Protein AF-A0A238W1Q4-F1 (afdb_monomer_lite)

pLDDT: mean 74.27, std 14.25, range [44.47, 96.88]

Radius of gyration: 39.52 Å; chains: 1; bounding box: 69×30×122 Å

InterPro domains:
  IPR012859 Archaeal Type IV pilin, N-terminal [PF07790] (13-54)
  IPR013373 Flagellin/pilin, N-terminal site, archaea [TIGR02537] (11-41)

Structure (mmCIF, N/CA/C/O backbone):
data_AF-A0A238W1Q4-F1
#
_entry.id   AF-A0A238W1Q4-F1
#
loop_
_atom_site.group_PDB
_atom_site.id
_atom_site.type_symbol
_atom_site.label_atom_id
_atom_site.label_alt_id
_atom_site.label_comp_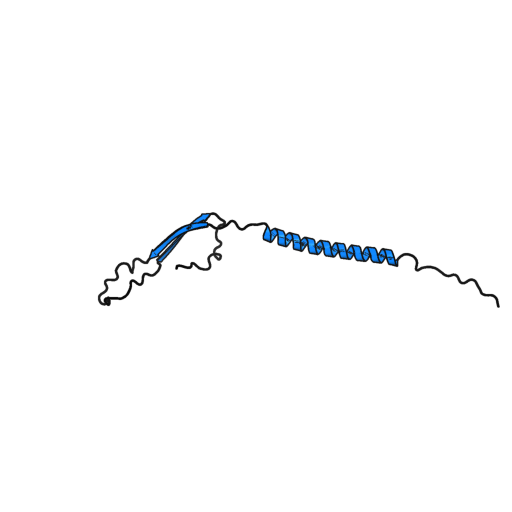id
_atom_site.label_asym_id
_atom_site.label_entity_id
_atom_site.label_seq_id
_atom_site.pdbx_PDB_ins_code
_atom_site.Cartn_x
_atom_site.Cartn_y
_atom_site.Cartn_z
_atom_site.occupancy
_atom_site.B_iso_or_equiv
_atom_site.auth_seq_id
_atom_site.auth_comp_id
_atom_site.auth_asym_id
_atom_site.auth_atom_id
_atom_site.pdbx_PDB_model_num
ATOM 1 N N . MET A 1 1 ? -23.598 -17.312 85.178 1.00 49.50 1 MET A N 1
ATOM 2 C CA . MET A 1 1 ? -23.216 -17.465 83.757 1.00 49.50 1 MET A CA 1
ATOM 3 C C . MET A 1 1 ? -24.444 -17.155 82.913 1.00 49.50 1 MET A C 1
ATOM 5 O O . MET A 1 1 ? -25.411 -17.890 83.015 1.00 49.50 1 MET A O 1
ATOM 9 N N . GLY A 1 2 ? -24.457 -16.057 82.158 1.00 44.47 2 GLY A N 1
ATOM 10 C CA . GLY A 1 2 ? -25.593 -15.692 81.303 1.00 44.47 2 GLY A CA 1
ATOM 11 C C . GLY A 1 2 ? -25.128 -14.697 80.251 1.00 44.47 2 GLY A C 1
ATOM 12 O O . GLY A 1 2 ? -24.835 -13.554 80.582 1.00 44.47 2 GLY A O 1
ATOM 13 N N . GLY A 1 3 ? -24.934 -15.182 79.024 1.00 51.56 3 GLY A N 1
ATOM 14 C CA . GLY A 1 3 ? -24.316 -14.443 77.928 1.00 51.56 3 GLY A CA 1
ATOM 15 C C . GLY A 1 3 ? -25.168 -13.269 77.454 1.00 51.56 3 GLY A C 1
ATOM 16 O O . GLY A 1 3 ? -26.359 -13.422 77.197 1.00 51.56 3 GLY A O 1
ATOM 17 N N . GLY A 1 4 ? -24.532 -12.104 77.325 1.00 63.72 4 GLY A N 1
ATOM 18 C CA . GLY A 1 4 ? -25.142 -10.916 76.738 1.00 63.72 4 GLY A CA 1
ATOM 19 C C . GLY A 1 4 ? -25.364 -11.060 75.223 1.00 63.72 4 GLY A C 1
ATOM 20 O O . GLY A 1 4 ? -24.638 -11.811 74.559 1.00 63.72 4 GLY A O 1
ATOM 21 N N . PRO A 1 5 ? -26.353 -10.344 74.662 1.00 66.75 5 PRO A N 1
ATOM 22 C CA . PRO A 1 5 ? -26.666 -10.391 73.240 1.00 66.75 5 PRO A CA 1
ATOM 23 C C . PRO A 1 5 ? -25.498 -9.839 72.414 1.00 66.75 5 PRO A C 1
ATOM 25 O O . PRO A 1 5 ? -25.102 -8.683 72.550 1.00 66.75 5 PRO A O 1
ATOM 28 N N . ARG A 1 6 ? -24.935 -10.683 71.542 1.00 65.69 6 ARG A N 1
ATOM 29 C CA . ARG A 1 6 ? -23.941 -10.271 70.547 1.00 65.69 6 ARG A CA 1
ATOM 30 C C . ARG A 1 6 ? -24.669 -9.640 69.368 1.00 65.69 6 ARG A C 1
ATOM 32 O O . ARG A 1 6 ? -25.258 -10.342 68.550 1.00 65.69 6 ARG A O 1
ATOM 39 N N . THR A 1 7 ? -24.614 -8.320 69.271 1.00 61.69 7 THR A N 1
ATOM 40 C CA . THR A 1 7 ? -25.055 -7.580 68.088 1.00 61.69 7 THR A CA 1
ATOM 41 C C . THR A 1 7 ? -24.075 -7.865 66.948 1.00 61.69 7 THR A C 1
ATOM 43 O O . THR A 1 7 ? -23.029 -7.234 66.829 1.00 61.69 7 THR A O 1
ATOM 46 N N . LEU A 1 8 ? -24.374 -8.869 66.124 1.00 62.44 8 LEU A N 1
ATOM 47 C CA . LEU A 1 8 ? -23.644 -9.125 64.884 1.00 62.44 8 LEU A CA 1
ATOM 48 C C . LEU A 1 8 ? -24.096 -8.098 63.841 1.00 62.44 8 LEU A C 1
ATOM 50 O O . LEU A 1 8 ? -25.065 -8.314 63.113 1.00 62.44 8 LEU A O 1
ATOM 54 N N . THR A 1 9 ? -23.414 -6.957 63.773 1.00 59.41 9 THR A N 1
ATOM 55 C CA . THR A 1 9 ? -23.556 -6.010 62.660 1.00 59.41 9 THR A CA 1
ATOM 56 C C . THR A 1 9 ? -23.048 -6.673 61.378 1.00 59.41 9 THR A C 1
ATOM 58 O O . THR A 1 9 ? -21.861 -6.633 61.077 1.00 59.41 9 THR A O 1
ATOM 61 N N . ASN A 1 10 ? -23.950 -7.309 60.624 1.00 61.78 10 ASN A N 1
ATOM 62 C CA . ASN A 1 10 ? -23.725 -7.737 59.240 1.00 61.78 10 ASN A CA 1
ATOM 63 C C . ASN A 1 10 ? -23.521 -6.493 58.359 1.00 61.78 10 ASN A C 1
ATOM 65 O O . ASN A 1 10 ? -24.475 -6.008 57.755 1.00 61.78 10 ASN A O 1
ATOM 69 N N . ARG A 1 11 ? -22.300 -5.950 58.305 1.00 57.62 11 ARG A N 1
ATOM 70 C CA . ARG A 1 11 ? -21.954 -4.824 57.418 1.00 57.62 11 ARG A CA 1
ATOM 71 C C . ARG A 1 11 ? -21.215 -5.213 56.135 1.00 57.62 11 ARG A C 1
ATOM 73 O O . ARG A 1 11 ? -20.918 -4.326 55.351 1.00 57.62 11 ARG A O 1
ATOM 80 N N . ASP A 1 12 ? -21.055 -6.504 55.849 1.00 58.03 12 ASP A N 1
ATOM 81 C CA . ASP A 1 12 ? -20.311 -6.962 54.660 1.00 58.03 12 ASP A CA 1
ATOM 82 C C . ASP A 1 12 ? -21.192 -7.585 53.560 1.00 58.03 12 ASP A C 1
ATOM 84 O O . ASP A 1 12 ? -20.710 -8.295 52.678 1.00 58.03 12 ASP A O 1
ATOM 88 N N . ARG A 1 13 ? -22.513 -7.355 53.583 1.00 61.66 13 ARG A N 1
ATOM 89 C CA . ARG A 1 13 ? -23.443 -7.947 52.606 1.00 61.66 13 ARG A CA 1
ATOM 90 C C . ARG A 1 13 ? -23.702 -7.001 51.428 1.00 61.66 13 ARG A C 1
ATOM 92 O O . ARG A 1 13 ? -24.446 -6.040 51.571 1.00 61.66 13 ARG A O 1
ATOM 99 N N . GLY A 1 14 ? -23.142 -7.329 50.258 1.00 57.50 14 GLY A N 1
ATOM 100 C CA . GLY A 1 14 ? -23.684 -6.925 48.947 1.00 57.50 14 GLY A CA 1
ATOM 101 C C . GLY A 1 14 ? -22.738 -6.207 47.979 1.00 57.50 14 GLY A C 1
ATOM 102 O O . GLY A 1 14 ? -23.065 -6.089 46.803 1.00 57.50 14 GLY A O 1
ATOM 103 N N . VAL A 1 15 ? -21.569 -5.747 48.430 1.00 59.34 15 VAL A N 1
ATOM 104 C CA . VAL A 1 15 ? -20.703 -4.872 47.611 1.00 59.34 15 VAL A CA 1
ATOM 105 C C . VAL A 1 15 ? -19.752 -5.668 46.702 1.00 59.34 15 VAL A C 1
ATOM 107 O O . VAL A 1 15 ? -19.426 -5.227 45.604 1.00 59.34 15 VAL A O 1
ATOM 110 N N . THR A 1 16 ? -19.355 -6.877 47.101 1.00 68.94 16 THR A N 1
ATOM 111 C CA . THR A 1 16 ? -18.359 -7.691 46.381 1.00 68.94 16 THR A CA 1
ATOM 112 C C . THR A 1 16 ? -18.773 -8.144 44.972 1.00 68.94 16 THR A C 1
ATOM 114 O O . THR A 1 16 ? -17.937 -8.034 44.075 1.00 68.94 16 THR A O 1
ATOM 117 N N . PRO A 1 17 ? -20.018 -8.590 44.696 1.00 82.44 17 PRO A N 1
ATOM 118 C CA . PRO A 1 17 ? -20.380 -9.036 43.349 1.00 82.44 17 PRO A CA 1
ATOM 119 C C . PRO A 1 17 ? -20.565 -7.857 42.389 1.00 82.44 17 PRO A C 1
ATOM 121 O O . PRO A 1 17 ? -20.114 -7.902 41.249 1.00 82.44 17 PRO A O 1
ATOM 124 N N . VAL A 1 18 ? -21.199 -6.781 42.864 1.00 87.62 18 VAL A N 1
ATOM 125 C CA . VAL A 1 18 ? -21.520 -5.605 42.044 1.00 87.62 18 VAL A CA 1
ATOM 126 C C . VAL A 1 18 ? -20.246 -4.885 41.612 1.00 87.62 18 VAL A C 1
ATOM 128 O O . VAL A 1 18 ? -20.095 -4.561 40.438 1.00 87.62 18 VAL A O 1
ATOM 131 N N . VAL A 1 19 ? -19.295 -4.694 42.530 1.00 87.06 19 VAL A N 1
ATOM 132 C CA . VAL A 1 19 ? -18.008 -4.060 42.209 1.00 87.06 19 VAL A CA 1
ATOM 133 C C . VAL A 1 19 ? -17.204 -4.900 41.215 1.00 87.06 19 VAL A C 1
ATOM 135 O O . VAL A 1 19 ? -16.625 -4.344 40.285 1.00 87.06 19 VAL A O 1
ATOM 138 N N . GLY A 1 20 ? -17.214 -6.230 41.352 1.00 89.31 20 GLY A N 1
ATOM 139 C CA . GLY A 1 20 ? -16.550 -7.124 40.400 1.00 89.31 20 GLY A CA 1
ATOM 140 C C . GLY A 1 20 ? -17.125 -7.021 38.985 1.00 89.31 20 GLY A C 1
ATOM 141 O O . GLY A 1 20 ? -16.371 -6.935 38.019 1.00 89.31 20 GLY A O 1
ATOM 142 N N . ILE A 1 21 ? -18.454 -6.958 38.860 1.00 93.12 21 ILE A N 1
ATOM 143 C CA . ILE A 1 21 ? -19.125 -6.801 37.561 1.00 93.12 21 ILE A CA 1
ATOM 144 C C . ILE A 1 21 ? -18.772 -5.454 36.930 1.00 93.12 21 ILE A C 1
ATOM 146 O O . ILE A 1 21 ? -18.387 -5.415 35.765 1.00 93.12 21 ILE A O 1
ATOM 150 N N . VAL A 1 22 ? -18.855 -4.359 37.692 1.00 93.38 22 VAL A N 1
ATOM 151 C CA . VAL A 1 22 ? -18.529 -3.016 37.183 1.00 93.38 22 VAL A CA 1
ATOM 152 C C . VAL A 1 22 ? -17.081 -2.951 36.699 1.00 93.38 22 VAL A C 1
ATOM 154 O O . VAL A 1 22 ? -16.821 -2.402 35.631 1.00 93.38 22 VAL A O 1
ATOM 157 N N . LEU A 1 23 ? -16.148 -3.557 37.437 1.00 94.56 23 LEU A N 1
ATOM 158 C CA . LEU A 1 23 ? -14.743 -3.612 37.046 1.00 94.56 23 LEU A CA 1
ATOM 159 C C . LEU A 1 23 ? -14.542 -4.384 35.733 1.00 94.56 23 LEU A C 1
ATOM 161 O O . LEU A 1 23 ? -13.864 -3.891 34.836 1.00 94.56 23 LEU A O 1
ATOM 165 N N . ILE A 1 24 ? -15.147 -5.568 35.598 1.00 96.50 24 ILE A N 1
ATOM 166 C CA . ILE A 1 24 ? -15.035 -6.376 34.375 1.00 96.50 24 ILE A CA 1
ATOM 167 C C . ILE A 1 24 ? -15.638 -5.635 33.182 1.00 96.50 24 ILE A C 1
ATOM 169 O O . ILE A 1 24 ? -15.011 -5.573 32.129 1.00 96.50 24 ILE A O 1
ATOM 173 N N . VAL A 1 25 ? -16.818 -5.031 33.344 1.00 96.62 25 VAL A N 1
ATOM 174 C CA . VAL A 1 25 ? -17.461 -4.249 32.279 1.00 96.62 25 VAL A CA 1
ATOM 175 C C . VAL A 1 25 ? -16.574 -3.080 31.860 1.00 96.62 25 VAL A C 1
ATOM 177 O O . VAL A 1 25 ? -16.369 -2.880 30.667 1.00 96.62 25 VAL A O 1
ATOM 180 N N . ALA A 1 26 ? -15.993 -2.351 32.815 1.00 96.56 26 ALA A N 1
ATOM 181 C CA . ALA A 1 26 ? -15.087 -1.248 32.511 1.00 96.56 26 ALA A CA 1
ATOM 182 C C . ALA A 1 26 ? -13.867 -1.715 31.700 1.00 96.56 26 ALA A C 1
ATOM 184 O O . ALA A 1 26 ? -13.526 -1.097 30.694 1.00 96.56 26 ALA A O 1
ATOM 185 N N . ILE A 1 27 ? -13.250 -2.836 32.087 1.00 96.19 27 ILE A N 1
ATOM 186 C CA . ILE A 1 27 ? -12.115 -3.417 31.356 1.00 96.19 27 ILE A CA 1
ATOM 187 C C . ILE A 1 27 ? -12.533 -3.822 29.940 1.00 96.19 27 ILE A C 1
ATOM 189 O O . ILE A 1 27 ? -11.852 -3.477 28.979 1.00 96.19 27 ILE A O 1
ATOM 193 N N . VAL A 1 28 ? -13.663 -4.518 29.796 1.00 96.88 28 VAL A N 1
ATOM 194 C CA . VAL A 1 28 ? -14.173 -4.961 28.491 1.00 96.88 28 VAL A CA 1
ATOM 195 C C . VAL A 1 28 ? -14.448 -3.773 27.572 1.00 96.88 28 VAL A C 1
ATOM 197 O O . VAL A 1 28 ? -14.086 -3.825 26.402 1.00 96.88 28 VAL A O 1
ATOM 200 N N . VAL A 1 29 ? -15.029 -2.688 28.090 1.00 96.31 29 VAL A N 1
ATOM 201 C CA . VAL A 1 29 ? -15.290 -1.467 27.312 1.00 96.31 29 VAL A CA 1
ATOM 202 C C . VAL A 1 29 ? -13.987 -0.830 26.827 1.00 96.31 29 VAL A C 1
ATOM 204 O O . VAL A 1 29 ? -13.889 -0.475 25.654 1.00 96.31 29 VAL A O 1
ATOM 207 N N . VAL A 1 30 ? -12.972 -0.726 27.691 1.00 95.31 30 VAL A N 1
ATOM 208 C CA . VAL A 1 30 ? -11.659 -0.182 27.303 1.00 95.31 30 VAL A CA 1
ATOM 209 C C . VAL A 1 30 ? -11.002 -1.059 26.237 1.00 95.31 30 VAL A C 1
ATOM 211 O O . VAL A 1 30 ? -10.549 -0.543 25.219 1.00 95.31 30 VAL A O 1
ATOM 214 N N . LEU A 1 31 ? -11.004 -2.382 26.421 1.00 95.12 31 LEU A N 1
ATOM 215 C CA . LEU A 1 31 ? -10.448 -3.313 25.438 1.00 95.12 31 LEU A CA 1
ATOM 216 C C . LEU A 1 31 ? -11.180 -3.217 24.094 1.00 95.12 31 LEU A C 1
ATOM 218 O O . LEU A 1 31 ? -10.533 -3.083 23.058 1.00 95.12 31 LEU A O 1
ATOM 222 N N . ALA A 1 32 ? -12.514 -3.207 24.097 1.00 93.44 32 ALA A N 1
ATOM 223 C CA . ALA A 1 32 ? -13.311 -3.067 22.881 1.00 93.44 32 ALA A CA 1
ATOM 224 C C . ALA A 1 32 ? -13.010 -1.756 22.140 1.00 93.44 32 ALA A C 1
ATOM 226 O O . ALA A 1 32 ? -12.869 -1.768 20.917 1.00 93.44 32 ALA A O 1
ATOM 227 N N . ALA A 1 33 ? -12.845 -0.645 22.865 1.00 90.19 33 ALA A N 1
ATOM 228 C CA . ALA A 1 33 ? -12.462 0.633 22.272 1.00 90.19 33 ALA A CA 1
ATOM 229 C C . ALA A 1 33 ? -11.076 0.560 21.609 1.00 90.19 33 ALA A C 1
ATOM 231 O O . ALA A 1 33 ? -10.924 0.991 20.470 1.00 90.19 33 ALA A O 1
ATOM 232 N N . THR A 1 34 ? -10.085 -0.045 22.273 1.00 90.12 34 THR A N 1
ATOM 233 C CA . THR A 1 34 ? -8.730 -0.179 21.705 1.00 90.12 34 THR A CA 1
ATOM 234 C C . THR A 1 34 ? -8.687 -1.079 20.473 1.00 90.12 34 THR A C 1
ATOM 236 O O . THR A 1 34 ? -8.053 -0.727 19.483 1.00 90.12 34 THR A O 1
ATOM 239 N N . VAL A 1 35 ? -9.403 -2.209 20.496 1.00 88.06 35 VAL A N 1
ATOM 240 C CA . VAL A 1 35 ? -9.472 -3.132 19.356 1.00 88.06 35 VAL A CA 1
ATOM 241 C C . VAL A 1 35 ? -10.207 -2.490 18.183 1.00 88.06 35 VAL A C 1
ATOM 243 O O . VAL A 1 35 ? -9.785 -2.665 17.047 1.00 88.06 35 VAL A O 1
ATOM 246 N N . SER A 1 36 ? -11.261 -1.711 18.450 1.00 80.12 36 SER A N 1
ATOM 247 C CA . SER A 1 36 ? -12.000 -0.999 17.401 1.00 80.12 36 SER A CA 1
ATOM 248 C C . SER A 1 36 ? -11.095 -0.029 16.647 1.00 80.12 36 SER A C 1
ATOM 250 O O . SER A 1 36 ? -11.075 -0.066 15.425 1.00 80.12 36 SER A O 1
ATOM 252 N N . VAL A 1 37 ? -10.307 0.788 17.356 1.00 78.81 37 VAL A N 1
ATOM 253 C CA . VAL A 1 37 ? -9.387 1.751 16.723 1.00 78.81 37 VAL A CA 1
ATOM 254 C C . VAL A 1 37 ? -8.385 1.046 15.808 1.00 78.81 37 VAL A C 1
ATOM 256 O O . VAL A 1 37 ? -8.238 1.449 14.664 1.00 78.81 37 VAL A O 1
ATOM 259 N N . VAL A 1 38 ? -7.763 -0.044 16.271 1.00 74.62 38 VAL A N 1
ATOM 260 C CA . VAL A 1 38 ? -6.803 -0.813 15.458 1.00 74.62 38 VAL A CA 1
ATOM 261 C C . VAL A 1 38 ? -7.472 -1.438 14.234 1.00 74.62 38 VAL A C 1
ATOM 263 O O . VAL A 1 38 ? -6.886 -1.466 13.159 1.00 74.62 38 VAL A O 1
ATOM 266 N N . PHE A 1 39 ? -8.697 -1.947 14.379 1.00 74.62 39 PHE A N 1
ATOM 267 C CA . PHE A 1 39 ? -9.400 -2.582 13.269 1.00 74.62 39 PHE A CA 1
ATOM 268 C C . PHE A 1 39 ? -9.791 -1.573 12.185 1.00 74.62 39 PHE A C 1
ATOM 270 O O . PHE A 1 39 ? -9.627 -1.885 11.013 1.00 74.62 39 PHE A O 1
ATOM 277 N N . PHE A 1 40 ? -10.260 -0.380 12.575 1.00 74.00 40 PHE A N 1
ATOM 278 C CA . PHE A 1 40 ? -10.603 0.691 11.634 1.00 74.00 40 PHE A CA 1
ATOM 279 C C . PHE A 1 40 ? -9.376 1.200 10.867 1.00 74.00 40 PHE A C 1
ATOM 281 O O . PHE A 1 40 ? -9.445 1.311 9.647 1.0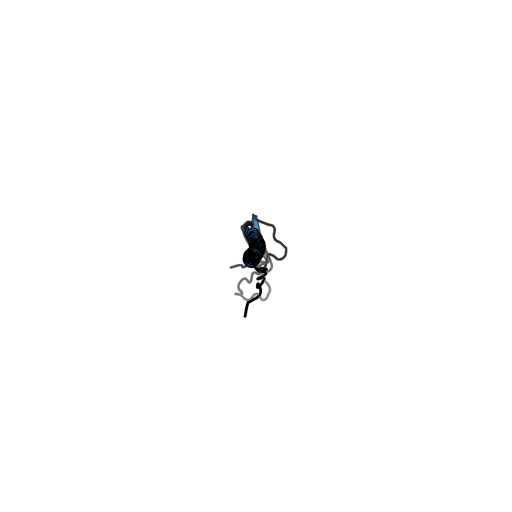0 74.00 40 PHE A O 1
ATOM 288 N N . ASP A 1 41 ? -8.250 1.396 11.555 1.00 68.94 41 ASP A N 1
ATOM 289 C CA . ASP A 1 41 ? -6.987 1.849 10.952 1.00 68.94 41 ASP A CA 1
ATOM 290 C C . ASP A 1 41 ? -6.461 0.834 9.916 1.00 68.94 41 ASP A C 1
ATOM 292 O O . ASP A 1 41 ? -6.126 1.180 8.786 1.00 68.94 41 ASP A O 1
ATOM 296 N N . VAL A 1 42 ? -6.501 -0.461 10.257 1.00 67.12 42 VAL A N 1
ATOM 297 C CA . VAL A 1 42 ? -6.107 -1.546 9.342 1.00 67.12 42 VAL A CA 1
ATOM 298 C C . VAL A 1 42 ? -7.062 -1.662 8.153 1.00 67.12 42 VAL A C 1
ATOM 300 O O . VAL A 1 42 ? -6.620 -1.936 7.040 1.00 67.12 42 VAL A O 1
ATOM 303 N N . THR A 1 43 ? -8.371 -1.481 8.346 1.00 65.06 43 THR A N 1
ATOM 304 C CA . THR A 1 43 ? -9.298 -1.484 7.207 1.00 65.06 43 THR A CA 1
ATOM 305 C C . THR A 1 43 ? -9.098 -0.286 6.295 1.00 65.06 43 THR A C 1
ATOM 307 O O . THR A 1 43 ? -9.193 -0.476 5.088 1.00 65.06 43 THR A O 1
ATOM 310 N N . ASP A 1 44 ? -8.795 0.901 6.816 1.00 62.53 44 ASP A N 1
ATOM 311 C CA . ASP A 1 44 ? -8.548 2.082 5.983 1.00 62.53 44 ASP A CA 1
ATOM 312 C C . ASP A 1 44 ? -7.271 1.905 5.141 1.00 62.53 44 ASP A C 1
ATOM 314 O O . ASP A 1 44 ? -7.284 2.187 3.944 1.00 62.53 44 ASP A O 1
ATOM 318 N N . GLU A 1 45 ? -6.211 1.314 5.704 1.00 61.25 45 GLU A N 1
ATOM 319 C CA . GLU A 1 45 ?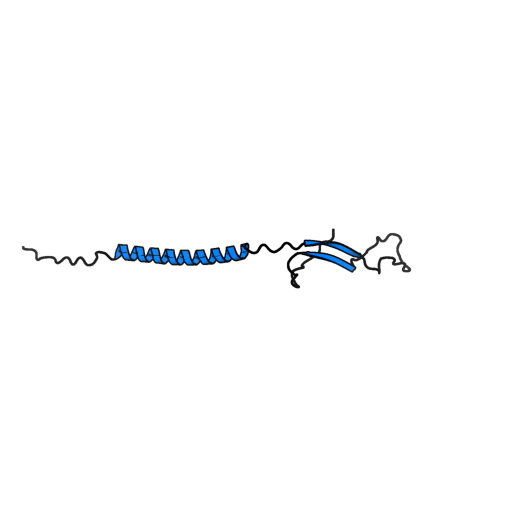 -4.973 0.999 4.970 1.00 61.25 45 GLU A CA 1
ATOM 320 C C . GLU A 1 45 ? -5.166 -0.094 3.895 1.00 61.25 45 GLU A C 1
ATOM 322 O O . GLU A 1 45 ? -4.467 -0.117 2.883 1.00 61.25 45 GLU A O 1
ATOM 327 N N . LEU A 1 46 ? -6.142 -0.990 4.078 1.00 64.75 46 LEU A N 1
ATOM 328 C CA . LEU A 1 46 ? -6.457 -2.068 3.131 1.00 64.75 46 LEU A CA 1
ATOM 329 C C . LEU A 1 46 ? -7.541 -1.704 2.100 1.00 64.75 46 LEU A C 1
ATOM 331 O O . LEU A 1 46 ? -7.722 -2.449 1.133 1.00 64.75 46 LEU A O 1
ATOM 335 N N . THR A 1 47 ? -8.297 -0.622 2.311 1.00 59.06 47 THR A N 1
ATOM 336 C CA . THR A 1 47 ? -9.498 -0.299 1.513 1.00 59.06 47 THR A CA 1
ATOM 337 C C . THR A 1 47 ? -9.196 0.506 0.257 1.00 59.06 47 THR A C 1
ATOM 339 O O . THR A 1 47 ? -10.032 0.510 -0.642 1.00 59.06 47 THR A O 1
ATOM 342 N N . GLU A 1 48 ? -8.020 1.119 0.126 1.00 60.34 48 GLU A N 1
ATOM 343 C CA . GLU A 1 48 ? -7.646 1.798 -1.115 1.00 60.34 48 GLU A CA 1
ATOM 344 C C . GLU A 1 48 ? -6.826 0.838 -1.998 1.00 60.34 48 GLU A C 1
ATOM 346 O O . GLU A 1 48 ? -5.606 0.723 -1.826 1.00 60.34 48 GLU A O 1
ATOM 351 N N . PRO A 1 49 ? -7.446 0.097 -2.942 1.00 59.78 49 PRO A N 1
ATOM 352 C CA . PRO A 1 49 ? -6.677 -0.550 -3.986 1.00 59.78 49 PRO A CA 1
ATOM 353 C C . PRO A 1 49 ? -5.969 0.559 -4.761 1.00 59.78 49 PRO A C 1
ATOM 355 O O . PRO A 1 49 ? -6.599 1.285 -5.525 1.00 59.78 49 PRO A O 1
ATOM 358 N N . GLN A 1 50 ? -4.659 0.692 -4.546 1.00 65.06 50 GLN A N 1
ATOM 359 C CA . GLN A 1 50 ? -3.796 1.536 -5.365 1.00 65.06 50 GLN A CA 1
ATOM 360 C C . GLN A 1 50 ? -4.107 1.219 -6.831 1.00 65.06 50 GLN A C 1
ATOM 362 O O . GLN A 1 50 ? -3.911 0.080 -7.271 1.00 65.06 50 GLN A O 1
ATOM 367 N N . GLU A 1 51 ? -4.665 2.189 -7.559 1.00 71.44 51 GLU A N 1
ATOM 368 C CA . GLU A 1 51 ? -5.013 2.000 -8.964 1.00 71.44 51 GLU A CA 1
ATOM 369 C C . GLU A 1 51 ? -3.770 1.488 -9.711 1.00 71.44 51 GLU A C 1
ATOM 371 O O . GLU A 1 51 ? -2.700 2.105 -9.623 1.00 71.44 51 GLU A O 1
ATOM 376 N N . PRO A 1 52 ? -3.861 0.344 -10.415 1.00 76.38 52 PRO A N 1
ATOM 377 C CA . PRO A 1 52 ? -2.698 -0.239 -11.057 1.00 76.38 52 PRO A CA 1
ATOM 378 C C . PRO A 1 52 ? -2.173 0.718 -12.124 1.00 76.38 52 PRO A C 1
ATOM 380 O O . PRO A 1 52 ? -2.886 1.063 -13.071 1.00 76.38 52 PRO A O 1
ATOM 383 N N . ARG A 1 53 ? -0.907 1.113 -11.965 1.00 85.50 53 ARG A N 1
ATOM 384 C CA . ARG A 1 53 ? -0.162 1.892 -12.953 1.00 85.50 53 ARG A CA 1
ATOM 385 C C . ARG A 1 53 ? 0.122 1.007 -14.160 1.00 85.50 53 ARG A C 1
ATOM 387 O O . ARG A 1 53 ? 0.727 -0.056 -14.018 1.00 85.50 53 ARG A O 1
ATOM 394 N N . VAL A 1 54 ? -0.320 1.442 -15.335 1.00 86.75 54 VAL A N 1
ATOM 395 C CA . VAL A 1 54 ? -0.116 0.716 -16.593 1.00 86.75 54 VAL A CA 1
ATOM 396 C C . VAL A 1 54 ? 0.806 1.521 -17.491 1.00 86.75 54 VAL A C 1
ATOM 398 O O . VAL A 1 54 ? 0.587 2.709 -17.737 1.00 86.75 54 VAL A O 1
ATOM 401 N N . PHE A 1 55 ? 1.838 0.839 -17.977 1.00 87.56 55 PHE A N 1
ATOM 402 C CA . PHE A 1 55 ? 2.726 1.343 -19.008 1.00 87.56 55 PHE A CA 1
ATOM 403 C C . PHE A 1 55 ? 2.439 0.602 -20.309 1.00 87.56 55 PHE A C 1
ATOM 405 O O . PHE A 1 55 ? 2.337 -0.626 -20.308 1.00 87.56 55 PHE A O 1
ATOM 412 N N . GLY A 1 56 ? 2.313 1.362 -21.390 1.00 86.44 56 GLY A N 1
ATOM 413 C CA . GLY A 1 56 ? 2.208 0.844 -22.746 1.00 86.44 56 GLY A CA 1
ATOM 414 C C . GLY A 1 56 ? 3.591 0.575 -23.334 1.00 86.44 56 GLY A C 1
ATOM 415 O O . GLY A 1 56 ? 4.470 0.001 -22.688 1.00 86.44 56 GLY A O 1
ATOM 416 N N . ASP A 1 57 ? 3.799 1.031 -24.565 1.00 89.56 57 ASP A N 1
ATOM 417 C CA . ASP A 1 57 ? 5.060 0.834 -25.276 1.00 89.56 57 ASP A CA 1
ATOM 418 C C . ASP A 1 57 ? 6.250 1.525 -24.587 1.00 89.56 57 ASP A C 1
ATOM 420 O O . ASP A 1 57 ? 6.143 2.641 -24.056 1.00 89.56 57 ASP A O 1
ATOM 424 N N . ALA A 1 58 ? 7.404 0.856 -24.658 1.00 8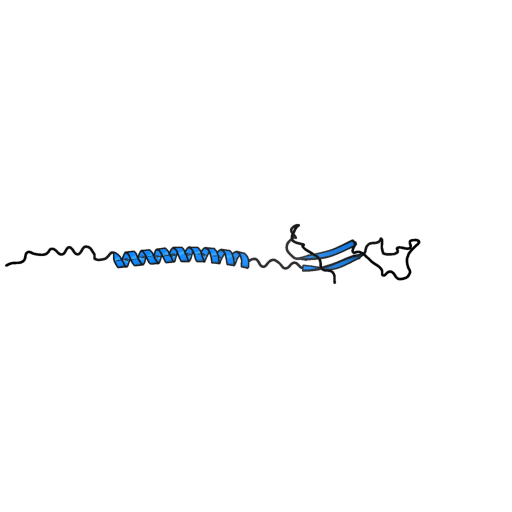7.19 58 ALA A N 1
ATOM 425 C CA . ALA A 1 58 ? 8.697 1.373 -24.233 1.00 87.19 58 ALA A CA 1
ATOM 426 C C . ALA A 1 58 ? 9.619 1.567 -25.446 1.00 87.19 58 ALA A C 1
ATOM 428 O O . ALA A 1 58 ? 9.819 0.653 -26.246 1.00 87.19 58 ALA A O 1
ATOM 429 N N . GLU A 1 59 ? 10.212 2.752 -25.558 1.00 86.94 59 GLU A N 1
ATOM 430 C CA . GLU A 1 59 ? 11.211 3.098 -26.566 1.00 86.94 59 GLU A CA 1
ATOM 431 C C . GLU A 1 59 ? 12.558 3.340 -25.875 1.00 86.94 59 GLU A C 1
ATOM 433 O O . GLU A 1 59 ? 12.657 4.145 -24.948 1.00 86.94 59 GLU A O 1
ATOM 438 N N . VAL A 1 60 ? 13.608 2.670 -26.351 1.00 84.12 60 VAL A N 1
ATOM 439 C CA . VAL A 1 60 ? 14.991 2.920 -25.930 1.00 84.12 60 VAL A CA 1
ATOM 440 C C . VAL A 1 60 ? 15.743 3.534 -27.103 1.00 84.12 60 VAL A C 1
ATOM 442 O O . VAL A 1 60 ? 15.905 2.905 -28.148 1.00 84.12 60 VAL A O 1
ATOM 445 N N . VAL A 1 61 ? 16.201 4.770 -26.927 1.00 82.19 61 VAL A N 1
ATOM 446 C CA . VAL A 1 61 ? 17.027 5.492 -27.891 1.00 82.19 61 VAL A CA 1
ATOM 447 C C . VAL A 1 61 ? 18.481 5.411 -27.458 1.00 82.19 61 VAL A C 1
ATOM 449 O O . VAL A 1 61 ? 18.834 5.787 -26.341 1.00 82.19 61 VAL A O 1
ATOM 452 N N . LEU A 1 62 ? 19.321 4.933 -28.372 1.00 78.94 62 LEU A N 1
ATOM 453 C CA . LEU A 1 62 ? 20.770 4.900 -28.206 1.00 78.94 62 LEU A CA 1
ATOM 454 C C . LEU A 1 62 ? 21.398 6.208 -28.709 1.00 78.94 62 LEU A C 1
ATOM 456 O O . LEU A 1 62 ? 20.943 6.763 -29.729 1.00 78.94 62 LEU A O 1
ATOM 460 N N . GLY A 1 63 ? 22.443 6.658 -28.009 1.00 68.06 63 GLY A N 1
ATOM 461 C CA . GLY A 1 63 ? 23.190 7.883 -28.299 1.00 68.06 63 GLY A CA 1
ATOM 462 C C . GLY A 1 63 ? 23.634 7.981 -29.759 1.00 68.06 63 GLY A C 1
ATOM 463 O O . GLY A 1 63 ? 23.938 6.986 -30.426 1.00 68.06 63 GLY A O 1
ATOM 464 N N . ALA A 1 64 ? 23.608 9.195 -30.308 1.00 60.94 64 ALA A N 1
ATOM 465 C CA . ALA A 1 64 ? 23.966 9.455 -31.704 1.00 60.94 64 ALA A CA 1
ATOM 466 C C . ALA A 1 64 ? 25.486 9.370 -31.937 1.00 60.94 64 ALA A C 1
ATOM 468 O O . ALA A 1 64 ? 25.925 8.985 -33.022 1.00 60.94 64 ALA A O 1
ATOM 469 N N . GLU A 1 65 ? 26.271 9.672 -30.906 1.00 58.19 65 GLU A N 1
ATOM 470 C CA . GLU A 1 65 ? 27.733 9.614 -30.824 1.00 58.19 65 GLU A CA 1
ATOM 471 C C . GLU A 1 65 ? 28.326 8.230 -31.135 1.00 58.19 65 GLU A C 1
ATOM 473 O O . GLU A 1 65 ? 29.499 8.140 -31.501 1.00 58.19 65 GLU A O 1
ATOM 478 N N . HIS A 1 66 ? 27.511 7.172 -31.100 1.00 52.50 66 HIS A N 1
ATOM 479 C CA . HIS A 1 66 ? 27.926 5.798 -31.386 1.00 52.50 66 HIS A CA 1
ATOM 480 C C . HIS A 1 66 ? 27.315 5.192 -32.659 1.00 52.50 66 HIS A C 1
ATOM 482 O O . HIS A 1 66 ? 27.607 4.046 -32.977 1.00 52.50 66 HIS A O 1
ATOM 488 N N . ARG A 1 67 ? 26.528 5.941 -33.452 1.00 54.75 67 ARG A N 1
ATOM 489 C CA . ARG A 1 67 ? 25.991 5.423 -34.736 1.00 54.75 67 ARG A CA 1
ATOM 490 C C . ARG A 1 67 ? 27.003 5.427 -35.886 1.00 54.75 67 ARG A C 1
ATOM 492 O O . ARG A 1 67 ? 26.737 4.830 -36.924 1.00 54.75 67 ARG A O 1
ATOM 499 N N . SER A 1 68 ? 28.150 6.080 -35.705 1.00 59.28 68 SER A N 1
ATOM 500 C CA . SER A 1 68 ? 29.357 5.908 -36.523 1.00 59.28 68 SER A CA 1
ATOM 501 C C . SER A 1 68 ? 30.504 6.716 -35.905 1.00 59.28 68 SER A C 1
ATOM 503 O O . SER A 1 68 ? 30.649 7.907 -36.198 1.00 59.28 68 SER A O 1
ATOM 505 N N . TRP A 1 69 ? 31.330 6.110 -35.052 1.00 49.28 69 TRP A N 1
ATOM 506 C CA . TRP A 1 69 ? 32.622 6.715 -34.723 1.00 49.28 69 TRP A CA 1
ATOM 507 C C . TRP A 1 69 ? 33.677 6.229 -35.723 1.00 49.28 69 TRP A C 1
ATOM 509 O O . TRP A 1 69 ? 34.259 5.165 -35.565 1.00 49.28 69 TRP A O 1
ATOM 519 N N . ASN A 1 70 ? 33.929 7.028 -36.764 1.00 57.41 70 ASN A N 1
ATOM 520 C CA . ASN A 1 70 ? 34.946 6.750 -37.789 1.00 57.41 70 ASN A CA 1
ATOM 521 C C . ASN A 1 70 ? 36.235 7.557 -37.518 1.00 57.41 70 ASN A C 1
ATOM 523 O O . ASN A 1 70 ? 36.763 8.225 -38.409 1.00 57.41 70 ASN A O 1
ATOM 527 N N . GLY A 1 71 ? 36.693 7.591 -36.262 1.00 61.12 71 GLY A N 1
ATOM 528 C CA . GLY A 1 71 ? 37.928 8.274 -35.865 1.00 61.12 71 GLY A CA 1
ATOM 529 C C . GLY A 1 71 ? 39.189 7.478 -36.228 1.00 61.12 71 GLY A C 1
ATOM 530 O O . GLY A 1 71 ? 39.152 6.256 -36.279 1.00 61.12 71 GLY A O 1
ATOM 531 N N . TRP A 1 72 ? 40.303 8.185 -36.451 1.00 54.25 72 TRP A N 1
ATOM 532 C CA . TRP A 1 72 ? 41.593 7.731 -37.021 1.00 54.25 72 TRP A CA 1
ATOM 533 C C . TRP A 1 72 ? 42.272 6.473 -36.439 1.00 54.25 72 TRP A C 1
ATOM 535 O O . TRP A 1 72 ? 43.220 5.997 -37.054 1.00 54.25 72 TRP A O 1
ATOM 545 N N . ASP A 1 73 ? 41.793 5.943 -35.314 1.00 58.38 73 ASP A N 1
ATOM 546 C CA . ASP A 1 73 ? 42.339 4.770 -34.611 1.00 58.38 73 ASP A CA 1
ATOM 547 C C . ASP A 1 73 ? 41.242 3.735 -34.273 1.00 58.38 73 ASP A C 1
ATOM 549 O O . ASP A 1 73 ? 41.379 2.953 -33.334 1.00 58.38 73 ASP A O 1
ATOM 553 N N . ALA A 1 74 ? 40.124 3.732 -35.014 1.00 59.84 74 ALA A N 1
ATOM 554 C CA . ALA A 1 74 ? 39.068 2.734 -34.858 1.00 59.84 74 ALA A CA 1
ATOM 555 C C . ALA A 1 74 ? 39.641 1.326 -35.098 1.00 59.84 74 ALA A C 1
ATOM 557 O O . ALA A 1 74 ? 39.881 0.915 -36.235 1.00 59.84 74 ALA A O 1
ATOM 558 N N . ALA A 1 75 ? 39.893 0.596 -34.012 1.00 54.88 75 ALA A N 1
ATOM 559 C CA . ALA A 1 75 ? 40.324 -0.785 -34.074 1.00 54.88 75 ALA A CA 1
ATOM 560 C C . ALA A 1 75 ? 39.202 -1.617 -34.708 1.00 54.88 75 ALA A C 1
ATOM 562 O O . ALA A 1 75 ? 38.069 -1.629 -34.221 1.00 54.88 75 ALA A O 1
ATOM 563 N N . GLU A 1 76 ? 39.507 -2.313 -35.805 1.00 53.19 76 GLU A N 1
ATOM 564 C CA . GLU A 1 76 ? 38.576 -3.255 -36.420 1.00 53.19 76 GLU A CA 1
ATOM 565 C C . GLU A 1 76 ? 38.155 -4.306 -35.379 1.00 53.19 76 GLU A C 1
ATOM 567 O O . GLU A 1 76 ? 38.958 -5.144 -34.965 1.00 53.19 76 GLU A O 1
ATOM 572 N N . GLY A 1 77 ? 36.895 -4.254 -34.941 1.00 54.94 77 GLY A N 1
ATOM 573 C CA . GLY A 1 77 ? 36.303 -5.276 -34.076 1.00 54.94 77 GLY A CA 1
ATOM 574 C C . GLY A 1 77 ? 35.900 -4.839 -32.668 1.00 54.94 77 GLY A C 1
ATOM 575 O O . GLY A 1 77 ? 35.526 -5.707 -31.878 1.00 54.94 77 GLY A O 1
ATOM 576 N N . GLU A 1 78 ? 35.923 -3.548 -32.325 1.00 56.16 78 GLU A N 1
ATOM 577 C CA . GLU A 1 78 ? 35.203 -3.114 -31.124 1.00 56.16 78 GLU A CA 1
ATOM 578 C C . GLU A 1 78 ? 33.685 -3.208 -31.357 1.00 56.16 78 GLU A C 1
ATOM 580 O O . GLU A 1 78 ? 33.186 -2.669 -32.345 1.00 56.16 78 GLU A O 1
ATOM 585 N N . PRO A 1 79 ? 32.937 -3.932 -30.499 1.00 57.59 79 PRO A N 1
ATOM 586 C CA . PRO A 1 79 ? 31.488 -4.013 -30.631 1.00 57.59 79 PRO A CA 1
ATOM 587 C C . PRO A 1 79 ? 30.884 -2.623 -30.423 1.00 57.59 79 PRO A C 1
ATOM 589 O O . PRO A 1 79 ? 31.396 -1.865 -29.599 1.00 57.59 79 PRO A O 1
ATOM 592 N N . ASP A 1 80 ? 29.787 -2.316 -31.121 1.00 59.62 80 ASP A N 1
ATOM 593 C CA . ASP A 1 80 ? 29.005 -1.096 -30.900 1.00 59.62 80 ASP A CA 1
ATOM 594 C C . ASP A 1 80 ? 28.667 -0.967 -29.408 1.00 59.62 80 ASP A C 1
ATOM 596 O O . ASP A 1 80 ? 27.790 -1.652 -28.877 1.00 59.62 80 ASP A O 1
ATOM 600 N N . ARG A 1 81 ? 29.395 -0.099 -28.701 1.00 58.62 81 ARG A N 1
ATOM 601 C CA . ARG A 1 81 ? 29.108 0.253 -27.309 1.00 58.62 81 ARG A CA 1
ATOM 602 C C . ARG A 1 81 ? 28.126 1.417 -27.323 1.00 58.62 81 ARG A C 1
ATOM 604 O O . ARG A 1 81 ? 28.499 2.535 -26.999 1.00 58.62 81 ARG A O 1
ATOM 611 N N . GLY A 1 82 ? 26.899 1.158 -27.770 1.00 61.56 82 GLY A N 1
ATOM 612 C CA . GLY A 1 82 ? 25.821 2.136 -27.668 1.00 61.56 82 GLY A CA 1
ATOM 613 C C . GLY A 1 82 ? 25.457 2.332 -26.201 1.00 61.56 82 GLY A C 1
ATOM 614 O O . GLY A 1 82 ? 24.997 1.392 -25.552 1.00 61.56 82 GLY A O 1
ATOM 615 N N . ASP A 1 83 ? 25.685 3.525 -25.668 1.00 71.00 83 ASP A N 1
ATOM 616 C CA . ASP A 1 83 ? 25.069 3.942 -24.420 1.00 71.00 83 ASP A CA 1
ATOM 617 C C . ASP A 1 83 ? 23.596 4.314 -24.655 1.00 71.00 83 ASP A C 1
ATOM 619 O O . ASP A 1 83 ? 23.148 4.625 -25.766 1.00 71.00 83 ASP A O 1
ATOM 623 N N . VAL A 1 84 ? 22.799 4.181 -23.596 1.00 75.69 84 VAL A N 1
ATOM 624 C CA . VAL A 1 84 ? 21.381 4.541 -23.621 1.00 75.69 84 VAL A CA 1
ATOM 625 C C . VAL A 1 84 ? 21.274 6.042 -23.382 1.00 75.69 84 VAL A C 1
ATOM 627 O O . VAL A 1 84 ? 21.632 6.512 -22.306 1.00 75.69 84 VAL A O 1
ATOM 630 N N . ASP A 1 85 ? 20.748 6.768 -24.365 1.00 78.06 85 ASP A N 1
ATOM 631 C CA . ASP A 1 85 ? 20.553 8.221 -24.303 1.00 78.06 85 ASP A CA 1
ATOM 632 C C . ASP A 1 85 ? 19.174 8.568 -23.726 1.00 78.06 85 ASP A C 1
ATOM 634 O O . ASP A 1 85 ? 19.045 9.387 -22.817 1.00 78.06 85 ASP A O 1
ATOM 638 N N . ALA A 1 86 ? 18.122 7.879 -24.182 1.00 83.88 86 ALA A N 1
ATOM 639 C CA . ALA A 1 86 ? 16.781 8.072 -23.642 1.00 83.88 86 ALA A CA 1
ATOM 640 C C . ALA A 1 86 ? 16.009 6.761 -23.507 1.00 83.88 86 ALA A C 1
ATOM 642 O O . ALA A 1 86 ? 16.008 5.923 -24.405 1.00 83.88 86 ALA A O 1
ATOM 643 N N . VAL A 1 87 ? 15.268 6.631 -22.408 1.00 84.75 87 VAL A N 1
ATOM 644 C CA . VAL A 1 87 ? 14.223 5.617 -22.245 1.00 84.75 87 VAL A CA 1
ATOM 645 C C . VAL A 1 87 ? 12.894 6.346 -22.116 1.00 84.75 87 VAL A C 1
ATOM 647 O O . VAL A 1 87 ? 12.715 7.155 -21.207 1.00 84.75 87 VAL A O 1
ATOM 650 N N . ARG A 1 88 ? 11.964 6.080 -23.034 1.00 88.12 88 ARG A N 1
ATOM 651 C CA . ARG A 1 88 ? 10.595 6.599 -22.986 1.00 88.12 88 ARG A CA 1
ATOM 652 C C . ARG A 1 88 ? 9.649 5.457 -22.668 1.00 88.12 88 ARG A C 1
ATOM 654 O O . ARG A 1 88 ? 9.660 4.443 -23.356 1.00 88.12 88 ARG A O 1
ATOM 661 N N . LEU A 1 89 ? 8.824 5.637 -21.643 1.00 87.88 89 LEU A N 1
ATOM 662 C CA . LEU A 1 89 ? 7.722 4.735 -21.327 1.00 87.88 89 LEU A CA 1
ATOM 663 C C . LEU A 1 89 ? 6.412 5.500 -21.474 1.00 87.88 89 LEU A C 1
ATOM 665 O O . LEU A 1 89 ? 6.272 6.599 -20.932 1.00 87.88 89 LEU A O 1
ATOM 669 N N . THR A 1 90 ? 5.458 4.923 -22.197 1.00 89.81 90 THR A N 1
ATOM 670 C CA . THR A 1 90 ? 4.126 5.514 -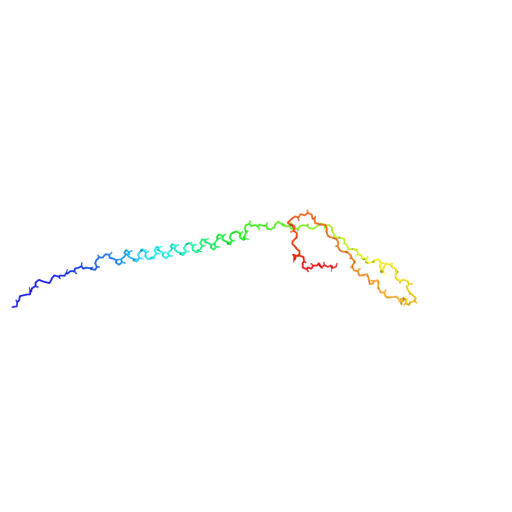22.334 1.00 89.81 90 THR A CA 1
ATOM 671 C C . THR A 1 90 ? 3.324 5.225 -21.077 1.00 89.81 90 THR A C 1
ATOM 673 O O . THR A 1 90 ? 3.030 4.070 -20.782 1.00 89.81 90 THR A O 1
ATOM 676 N N . TYR A 1 91 ? 2.978 6.268 -20.327 1.00 87.88 91 TYR A N 1
ATOM 677 C CA . TYR A 1 91 ? 2.092 6.141 -19.179 1.00 87.88 91 TYR A CA 1
ATOM 678 C C . TYR A 1 91 ? 0.633 6.160 -19.638 1.00 87.88 91 TYR A C 1
ATOM 680 O O . TYR A 1 91 ? 0.179 7.164 -20.185 1.00 87.88 91 TYR A O 1
ATOM 688 N N . GLU A 1 92 ? -0.085 5.053 -19.448 1.00 90.38 92 GLU A N 1
ATOM 689 C CA . GLU A 1 92 ? -1.451 4.903 -19.962 1.00 90.38 92 GLU A CA 1
ATOM 690 C C . GLU A 1 92 ? -2.513 5.177 -18.898 1.00 90.38 92 GLU A C 1
ATOM 692 O O . GLU A 1 92 ? -3.498 5.861 -19.180 1.00 90.38 92 GLU A O 1
ATOM 697 N N . GLN A 1 93 ? -2.331 4.657 -17.680 1.00 89.12 93 GLN A N 1
ATOM 698 C CA . GLN A 1 93 ? -3.319 4.803 -16.610 1.00 89.12 93 GLN A CA 1
ATOM 699 C C . GLN A 1 93 ? -2.694 4.735 -15.211 1.00 89.12 93 GLN A C 1
ATOM 701 O O . GLN A 1 93 ? -1.667 4.079 -15.020 1.00 89.12 93 GLN A O 1
ATOM 706 N N . GLY A 1 94 ? -3.409 5.309 -14.239 1.00 86.88 94 GLY A N 1
ATOM 707 C CA . GLY A 1 94 ? -3.156 5.209 -12.799 1.00 86.88 94 GLY A CA 1
ATOM 708 C C . GLY A 1 94 ? -2.824 6.565 -12.150 1.00 86.88 94 GLY A C 1
ATOM 709 O O . GLY A 1 94 ? -2.847 7.602 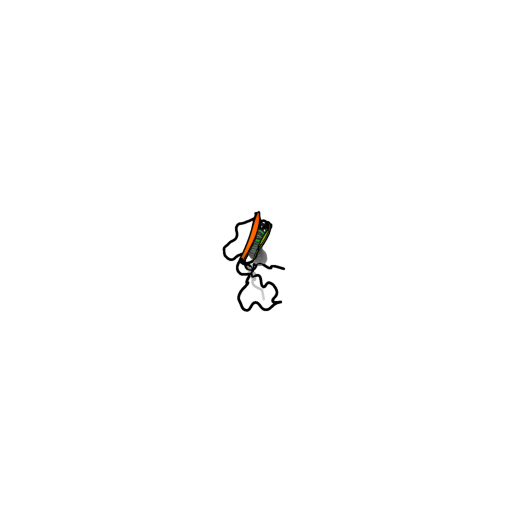-12.825 1.00 86.88 94 GLY A O 1
ATOM 710 N N . PRO A 1 95 ? -2.400 6.575 -10.877 1.00 85.50 95 PRO A N 1
ATOM 711 C CA . PRO A 1 95 ? -2.034 7.790 -10.149 1.00 85.50 95 PRO A CA 1
ATOM 712 C C . PRO A 1 95 ? -0.705 8.405 -10.623 1.00 85.50 95 PRO A C 1
ATOM 714 O O . PRO A 1 95 ? 0.223 7.698 -11.008 1.00 85.50 95 PRO A O 1
ATOM 717 N N . THR A 1 96 ? -0.601 9.736 -10.582 1.00 86.00 96 THR A N 1
ATOM 718 C CA . THR A 1 96 ? 0.630 10.475 -10.923 1.00 86.00 96 THR A CA 1
ATOM 719 C C . THR A 1 96 ? 1.803 10.042 -10.044 1.00 86.00 96 THR A C 1
ATOM 721 O O . THR A 1 96 ? 1.622 9.808 -8.855 1.00 86.00 96 THR A O 1
ATOM 724 N N . PHE A 1 97 ? 3.007 9.996 -10.622 1.00 82.12 97 PHE A N 1
ATOM 725 C CA . PHE A 1 97 ? 4.227 9.725 -9.866 1.00 82.12 97 PHE A CA 1
ATOM 726 C C . PHE A 1 97 ? 4.630 10.913 -8.992 1.00 82.12 97 PHE A C 1
ATOM 728 O O . PHE A 1 97 ? 4.690 12.049 -9.476 1.00 82.12 97 PHE A O 1
ATOM 735 N N . GLU A 1 98 ? 4.994 10.642 -7.744 1.00 84.56 98 GLU A N 1
ATOM 736 C CA . GLU A 1 98 ? 5.801 11.571 -6.953 1.00 84.56 98 GLU A CA 1
ATOM 737 C C . GLU A 1 98 ? 7.280 11.468 -7.366 1.00 84.56 98 GLU A C 1
ATOM 739 O O . GLU A 1 98 ? 7.719 10.491 -7.981 1.00 84.56 98 GLU A O 1
ATOM 744 N N . GLY A 1 99 ? 8.057 12.522 -7.097 1.00 75.19 99 GLY A N 1
ATOM 745 C CA . GLY A 1 99 ? 9.418 12.666 -7.632 1.00 75.19 99 GLY A CA 1
ATOM 746 C C . GLY A 1 99 ? 10.411 11.586 -7.182 1.00 75.19 99 GLY A C 1
ATOM 747 O O . GLY A 1 99 ? 11.472 11.455 -7.788 1.00 75.19 99 GLY A O 1
ATOM 748 N N . ASP A 1 100 ? 10.079 10.822 -6.145 1.00 84.00 100 ASP A N 1
ATOM 749 C CA . ASP A 1 100 ? 10.896 9.788 -5.509 1.00 84.00 100 ASP A CA 1
ATOM 750 C C . ASP A 1 100 ? 10.368 8.356 -5.712 1.00 84.00 100 ASP A C 1
ATOM 752 O O . ASP A 1 100 ? 11.024 7.397 -5.304 1.00 84.00 100 ASP A O 1
ATOM 756 N N . GLU A 1 101 ? 9.234 8.172 -6.390 1.00 83.00 101 GLU A N 1
ATOM 757 C CA . GLU A 1 101 ? 8.635 6.842 -6.567 1.00 83.00 101 GLU A CA 1
ATOM 758 C C . GLU A 1 101 ? 9.321 5.994 -7.648 1.00 83.00 101 GLU A C 1
ATOM 760 O O . GLU A 1 101 ? 9.212 4.764 -7.652 1.00 83.00 101 GLU A O 1
ATOM 765 N N . ILE A 1 102 ? 10.045 6.621 -8.579 1.00 80.00 102 ILE A N 1
ATOM 766 C CA . ILE A 1 102 ? 10.784 5.904 -9.625 1.00 80.00 102 ILE A CA 1
ATOM 767 C C . ILE A 1 102 ? 12.209 5.639 -9.138 1.00 80.00 102 ILE A C 1
ATOM 769 O O . ILE A 1 102 ? 13.105 6.463 -9.295 1.00 80.00 102 ILE A O 1
ATOM 773 N N . GLY A 1 103 ? 12.426 4.455 -8.563 1.00 80.62 103 GLY A N 1
ATOM 774 C CA . GLY A 1 103 ? 13.740 4.063 -8.040 1.00 80.62 103 GLY A CA 1
ATOM 775 C C . GLY A 1 103 ? 14.730 3.573 -9.104 1.00 80.62 103 GLY A C 1
ATOM 776 O O . GLY A 1 103 ? 15.901 3.943 -9.085 1.00 80.62 103 GLY A O 1
ATOM 777 N N . SER A 1 104 ? 14.293 2.713 -10.030 1.00 81.69 104 SER A N 1
ATOM 778 C CA . SER A 1 104 ? 15.169 2.160 -11.074 1.00 81.69 104 SER A CA 1
ATOM 779 C C . SER A 1 104 ? 14.378 1.622 -12.263 1.00 81.69 104 SER A C 1
ATOM 781 O O . SER A 1 104 ? 13.273 1.111 -12.087 1.00 81.69 104 SER A O 1
ATOM 783 N N . ILE A 1 105 ? 14.976 1.681 -13.453 1.00 78.56 105 ILE A N 1
ATOM 784 C CA . ILE A 1 105 ? 14.465 1.045 -14.670 1.00 78.56 105 ILE A CA 1
ATOM 785 C C . ILE A 1 105 ? 15.414 -0.099 -15.027 1.00 78.56 105 ILE A C 1
ATOM 787 O O . ILE A 1 105 ? 16.617 0.112 -15.179 1.00 78.56 105 ILE A O 1
ATOM 791 N N . LEU A 1 106 ? 14.877 -1.312 -15.155 1.00 80.38 106 LEU A N 1
ATOM 792 C CA . LEU A 1 106 ? 15.639 -2.481 -15.581 1.00 80.38 106 LEU A CA 1
ATOM 793 C C . LEU A 1 106 ? 15.429 -2.722 -17.076 1.00 80.38 106 LEU A C 1
ATOM 795 O O . LEU A 1 106 ? 14.331 -3.076 -17.497 1.00 80.38 106 LEU A O 1
ATOM 799 N N . VAL A 1 107 ? 16.502 -2.589 -17.851 1.00 72.88 107 VAL A N 1
ATOM 800 C CA . VAL A 1 107 ? 16.552 -2.978 -19.266 1.00 72.88 107 VAL A CA 1
ATOM 801 C C . VAL A 1 107 ? 17.196 -4.366 -19.352 1.00 72.88 107 VAL A C 1
ATOM 803 O O . VAL A 1 107 ? 18.230 -4.596 -18.722 1.00 72.88 107 VAL A O 1
ATOM 806 N N . ARG A 1 108 ? 16.566 -5.304 -20.066 1.00 74.88 108 ARG A N 1
ATOM 807 C CA . ARG A 1 108 ? 17.062 -6.674 -20.287 1.00 74.88 108 ARG A CA 1
ATOM 808 C C . ARG A 1 108 ? 17.154 -6.981 -21.768 1.00 74.88 108 ARG A C 1
ATOM 810 O O . ARG A 1 108 ? 16.273 -6.487 -22.502 1.00 74.88 108 ARG A O 1
#

Organism: Halorubrum vacuolatum (NCBI:txid63740)

Sequence (108 aa):
MGGGPRTLTNRDRGVTPVVGIVLIVAIVVVLAATVSVVFFDVTDELTEPQEPRVFGDAEVVLGAEHRSWNGWDAAEGEPDRGDVDAVRLTYEQGPTFEGDEIGSILVR

Secondary structure (DSSP, 8-state):
--PPP-------SSHHHHHHHHHHHHHHHHHHHHHHHHHHHHHHHHH---PPPEEEEEEEEEPGGGS----TT--TT------EEEEEEEEEESSPPPTTS-------

Foldseek 3Di:
DDDDDDPPPPPPPDDVVVVVVVVVVVVVVVVVVVVVVVVVVVCVVVVDPQFDWDWDDKDWDWDPCQPDDPDPPPDPDDPRPTDTPDIDIHGDDGDDDDPPPCDDDDDD